Protein AF-A0A6M0RJT9-F1 (afdb_monomer_lite)

pLDDT: mean 73.77, std 18.92, range [45.59, 96.38]

Secondary structure (DSSP, 8-state):
---PPPGGGHHHHHHHHHHTT-S-HHHHHHHHHHHHHHHHHTTTS--------------SSSSTTS---

Sequence (69 aa):
MRITIDKGFQPLIREVMAQIHTDDPRLALNHIISTWAASQHASHQPAASLPQAQAAEPNDEFSQLTDWS

Structure (mmCIF, N/CA/C/O backbone):
data_AF-A0A6M0RJT9-F1
#
_entry.id   AF-A0A6M0RJT9-F1
#
loop_
_atom_site.group_PDB
_atom_site.id
_atom_site.type_symbol
_atom_site.label_atom_id
_atom_site.label_alt_id
_atom_site.label_comp_id
_atom_site.label_asym_id
_atom_site.label_entity_id
_atom_site.label_seq_id
_atom_site.pdbx_PDB_ins_code
_atom_site.Cartn_x
_atom_site.Cartn_y
_atom_site.Cartn_z
_atom_site.occupancy
_atom_site.B_iso_or_equiv
_atom_site.auth_seq_id
_atom_site.auth_comp_id
_atom_site.auth_asym_id
_atom_site.auth_atom_id
_atom_site.pdbx_PDB_model_num
ATOM 1 N N . MET A 1 1 ? -4.033 -15.654 -11.712 1.00 61.00 1 MET A N 1
ATOM 2 C CA . MET A 1 1 ? -3.361 -15.888 -10.414 1.00 61.00 1 MET A CA 1
ATOM 3 C C . MET A 1 1 ? -4.157 -15.175 -9.326 1.00 61.00 1 MET A C 1
ATOM 5 O O . MET A 1 1 ? -4.478 -14.008 -9.518 1.00 61.00 1 MET A O 1
ATOM 9 N N . ARG A 1 2 ? -4.567 -15.867 -8.254 1.00 73.12 2 ARG A N 1
ATOM 10 C CA . ARG A 1 2 ? -5.374 -15.299 -7.156 1.00 73.12 2 ARG A CA 1
ATOM 11 C C . ARG A 1 2 ? -4.541 -15.362 -5.880 1.00 73.12 2 ARG A C 1
ATOM 13 O O . ARG A 1 2 ? -4.098 -16.444 -5.516 1.00 73.12 2 ARG A O 1
ATOM 20 N N . ILE A 1 3 ? -4.311 -14.215 -5.248 1.00 72.94 3 ILE A N 1
ATOM 21 C CA . ILE A 1 3 ? -3.574 -14.114 -3.986 1.00 72.94 3 ILE A CA 1
ATOM 22 C C . ILE A 1 3 ? -4.604 -13.884 -2.885 1.00 72.94 3 ILE A C 1
ATOM 24 O O . ILE A 1 3 ? -5.446 -12.991 -3.000 1.00 72.94 3 ILE A O 1
ATOM 28 N N . THR A 1 4 ? -4.557 -14.712 -1.847 1.00 82.75 4 THR A N 1
ATOM 29 C CA . THR A 1 4 ? -5.390 -14.556 -0.654 1.00 82.75 4 THR A CA 1
ATOM 30 C C . THR A 1 4 ? -4.515 -13.972 0.439 1.00 82.75 4 THR A C 1
ATOM 32 O O . THR A 1 4 ? -3.477 -14.539 0.765 1.00 82.75 4 THR A O 1
ATOM 35 N N . ILE A 1 5 ? -4.922 -12.827 0.973 1.00 79.69 5 ILE A N 1
ATOM 36 C CA . ILE A 1 5 ? -4.200 -12.132 2.035 1.00 79.69 5 ILE A CA 1
ATOM 37 C C . ILE A 1 5 ? -4.845 -12.524 3.355 1.00 79.69 5 ILE A C 1
ATOM 39 O O . ILE A 1 5 ? -6.069 -12.428 3.492 1.00 79.69 5 ILE A O 1
ATOM 43 N N . ASP A 1 6 ? -4.033 -12.959 4.313 1.00 87.38 6 ASP A N 1
ATOM 44 C CA . ASP A 1 6 ? -4.532 -13.257 5.647 1.00 87.38 6 ASP A CA 1
ATOM 45 C C . ASP A 1 6 ? -5.109 -11.991 6.307 1.00 87.38 6 ASP A C 1
ATOM 47 O O . ASP A 1 6 ? -4.621 -10.873 6.102 1.00 87.38 6 ASP A O 1
ATOM 51 N N . LYS A 1 7 ? -6.190 -12.155 7.079 1.00 80.00 7 LYS A N 1
ATOM 52 C CA . LYS A 1 7 ? -6.946 -11.035 7.658 1.00 80.00 7 LYS A CA 1
ATOM 53 C C . LYS A 1 7 ? -6.071 -10.134 8.533 1.00 80.00 7 LYS A C 1
ATOM 55 O O . LYS A 1 7 ? -6.340 -8.935 8.591 1.00 80.00 7 LYS A O 1
ATOM 60 N N . GLY A 1 8 ? -5.020 -10.679 9.151 1.00 88.50 8 GLY A N 1
ATOM 61 C CA . GLY A 1 8 ? -4.090 -9.912 9.981 1.00 88.50 8 GLY A CA 1
ATOM 62 C C . GLY A 1 8 ? -3.310 -8.827 9.228 1.00 88.50 8 GLY A C 1
ATOM 63 O O . GLY A 1 8 ? -2.930 -7.830 9.832 1.00 88.50 8 GLY A O 1
ATOM 64 N N . PHE A 1 9 ? -3.120 -8.963 7.911 1.00 86.88 9 PHE A N 1
ATOM 65 C CA . PHE A 1 9 ? -2.303 -8.031 7.119 1.00 86.88 9 PHE A CA 1
ATOM 66 C C . PHE A 1 9 ? -3.110 -6.940 6.406 1.00 86.88 9 PHE A C 1
ATOM 68 O O . PHE A 1 9 ? -2.527 -6.021 5.833 1.00 86.88 9 PHE A O 1
ATOM 75 N N . GLN A 1 10 ? -4.446 -6.996 6.440 1.00 88.81 10 GLN A N 1
ATOM 76 C CA . GLN A 1 10 ? -5.271 -5.967 5.798 1.00 88.81 10 GLN A CA 1
ATOM 77 C C . GLN A 1 10 ? -5.072 -4.550 6.361 1.00 88.81 10 GLN A C 1
ATOM 79 O O . GLN A 1 10 ? -5.042 -3.622 5.551 1.00 88.81 10 GLN A O 1
ATOM 84 N N . PRO A 1 11 ? -4.918 -4.341 7.685 1.00 92.81 11 PRO A N 1
ATOM 85 C CA . PRO A 1 11 ? -4.628 -3.014 8.227 1.00 92.81 11 PRO A CA 1
ATOM 86 C C . PRO A 1 11 ? -3.315 -2.438 7.684 1.00 92.81 11 PRO A C 1
ATOM 88 O O . PRO A 1 11 ? -3.291 -1.298 7.239 1.00 92.81 11 PRO A O 1
ATOM 91 N N . LEU A 1 12 ? -2.263 -3.259 7.606 1.00 90.81 12 LEU A N 1
ATOM 92 C CA . LEU A 1 12 ? -0.951 -2.843 7.098 1.00 90.81 12 LEU A CA 1
ATOM 93 C C . LEU A 1 12 ? -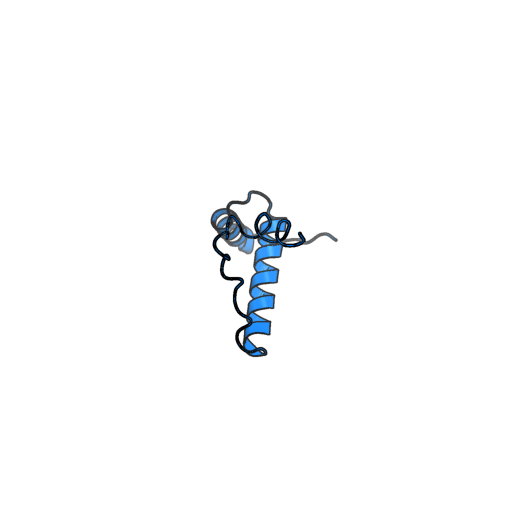1.002 -2.459 5.615 1.00 90.81 12 LEU A C 1
ATOM 95 O O . LEU A 1 12 ? -0.415 -1.465 5.203 1.00 90.81 12 LEU A O 1
ATOM 99 N N . ILE A 1 13 ? -1.751 -3.209 4.803 1.00 91.19 13 ILE A N 1
ATOM 100 C CA . ILE A 1 13 ? -1.933 -2.857 3.388 1.00 91.19 13 ILE A CA 1
ATOM 101 C C . ILE A 1 13 ? -2.684 -1.530 3.258 1.00 91.19 13 ILE A C 1
ATOM 103 O O . ILE A 1 13 ? -2.316 -0.717 2.417 1.00 91.19 13 ILE A O 1
ATOM 107 N N . ARG A 1 14 ? -3.693 -1.278 4.103 1.00 92.75 14 ARG A N 1
ATOM 108 C CA . ARG A 1 14 ? -4.416 0.005 4.117 1.00 92.75 14 ARG A CA 1
ATOM 109 C C . ARG A 1 14 ? -3.512 1.175 4.504 1.00 92.75 14 ARG A C 1
ATOM 111 O O . ARG A 1 14 ? -3.653 2.248 3.928 1.00 92.75 14 ARG A O 1
ATOM 118 N N . GLU A 1 15 ? -2.584 0.976 5.434 1.00 94.81 15 GLU A N 1
ATOM 119 C CA . GLU A 1 15 ? -1.588 1.997 5.776 1.00 94.81 15 GLU A CA 1
ATOM 120 C C . GLU A 1 15 ? -0.685 2.319 4.583 1.00 94.81 15 GLU A C 1
ATOM 122 O O . GLU A 1 15 ? -0.500 3.489 4.258 1.00 94.81 15 GLU A O 1
ATOM 127 N N . VAL A 1 16 ? -0.186 1.301 3.873 1.00 94.12 16 VAL A N 1
ATOM 128 C CA . VAL A 1 16 ? 0.622 1.515 2.660 1.00 94.12 16 VAL A CA 1
ATOM 129 C C . VAL A 1 16 ? -0.193 2.208 1.570 1.00 94.12 16 VAL A C 1
ATOM 131 O O . VAL A 1 16 ? 0.298 3.145 0.948 1.00 94.12 16 VAL A O 1
ATOM 134 N N . MET A 1 17 ? -1.446 1.796 1.365 1.00 95.56 17 MET A N 1
ATOM 135 C CA . MET A 1 17 ? -2.373 2.444 0.432 1.00 95.56 17 MET A CA 1
ATOM 136 C C . MET A 1 17 ? -2.535 3.940 0.735 1.00 95.56 17 MET A C 1
ATOM 138 O O . MET A 1 17 ? -2.466 4.759 -0.179 1.00 95.56 17 MET A O 1
ATOM 142 N N . ALA A 1 18 ? -2.669 4.304 2.015 1.00 96.38 18 ALA A N 1
ATOM 143 C CA . ALA A 1 18 ? -2.733 5.698 2.442 1.00 96.38 18 ALA A CA 1
ATOM 144 C C . ALA A 1 18 ? -1.410 6.450 2.206 1.00 96.38 18 ALA A C 1
ATOM 146 O O . ALA A 1 18 ? -1.441 7.597 1.766 1.00 96.38 18 ALA A O 1
ATOM 147 N N . GLN A 1 19 ? -0.261 5.808 2.451 1.00 95.69 19 GLN A N 1
ATOM 148 C CA . GLN A 1 19 ? 1.066 6.408 2.246 1.00 95.69 19 GLN A CA 1
ATOM 149 C C . GLN A 1 19 ? 1.365 6.710 0.775 1.00 95.69 19 GLN A C 1
ATOM 151 O O . GLN A 1 19 ? 1.956 7.742 0.474 1.00 95.69 19 GLN A O 1
ATOM 156 N N . ILE A 1 20 ? 0.956 5.827 -0.140 1.00 95.00 20 ILE A N 1
ATOM 157 C CA . ILE A 1 20 ? 1.170 6.011 -1.585 1.00 95.00 20 ILE A CA 1
ATOM 158 C C . ILE A 1 20 ? -0.039 6.638 -2.292 1.00 95.00 20 ILE A C 1
ATOM 160 O O . ILE A 1 20 ? -0.070 6.684 -3.520 1.00 95.00 20 ILE A O 1
ATOM 164 N N . HIS A 1 21 ? -1.031 7.107 -1.526 1.00 95.56 21 HIS A N 1
ATOM 165 C CA . HIS A 1 21 ? -2.255 7.748 -2.013 1.00 95.56 21 HIS A CA 1
ATOM 166 C C . HIS A 1 21 ? -2.983 6.944 -3.105 1.00 95.56 21 HIS A C 1
ATOM 168 O O . HIS A 1 21 ? -3.329 7.473 -4.161 1.00 95.56 21 HIS A O 1
ATOM 174 N N . THR A 1 22 ? -3.216 5.653 -2.856 1.00 94.06 22 THR A N 1
ATOM 175 C CA . THR A 1 22 ? -3.954 4.781 -3.778 1.00 94.06 22 THR A CA 1
ATOM 176 C C . THR A 1 22 ? -5.100 4.046 -3.100 1.00 94.06 22 THR A C 1
ATOM 178 O O . THR A 1 22 ? -4.986 3.609 -1.958 1.00 94.06 22 THR A O 1
ATOM 181 N N . ASP A 1 23 ? -6.175 3.825 -3.853 1.00 93.00 23 ASP A N 1
ATOM 182 C CA . ASP A 1 23 ? -7.290 2.957 -3.469 1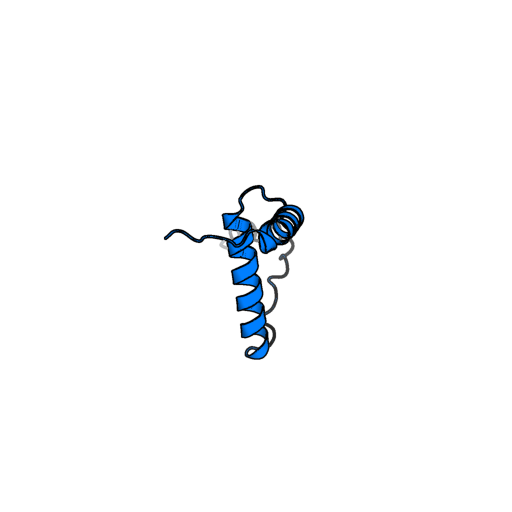.00 93.00 23 ASP A CA 1
ATOM 183 C C . ASP A 1 23 ? -7.179 1.544 -4.075 1.00 93.00 23 ASP A C 1
ATOM 185 O O . ASP A 1 23 ? -8.009 0.680 -3.785 1.00 93.00 23 ASP A O 1
ATOM 189 N N . ASP A 1 24 ? -6.146 1.271 -4.889 1.00 92.25 24 ASP A N 1
ATOM 190 C CA . ASP A 1 24 ? -5.918 -0.053 -5.476 1.00 92.25 24 ASP A CA 1
ATOM 191 C C . ASP A 1 24 ? -5.030 -0.934 -4.568 1.00 92.25 24 ASP A C 1
ATOM 193 O O . ASP A 1 24 ? -3.815 -0.716 -4.467 1.00 92.25 24 ASP A O 1
ATOM 197 N N . PRO A 1 25 ? -5.582 -1.996 -3.947 1.00 88.62 25 PRO A N 1
ATOM 198 C CA . PRO A 1 25 ? -4.804 -2.899 -3.104 1.00 88.62 25 PRO A CA 1
ATOM 199 C C . PRO A 1 25 ? -3.739 -3.681 -3.886 1.00 88.62 25 PRO A C 1
ATOM 201 O O . PRO A 1 25 ? -2.747 -4.117 -3.300 1.00 88.62 25 PRO A O 1
ATOM 204 N N . ARG A 1 26 ? -3.906 -3.876 -5.203 1.00 90.44 26 ARG A N 1
ATOM 205 C CA . ARG A 1 26 ? -2.888 -4.536 -6.034 1.00 90.44 26 ARG A CA 1
ATOM 206 C C . ARG A 1 26 ? -1.680 -3.640 -6.236 1.00 90.44 26 ARG A C 1
ATOM 208 O O . ARG A 1 26 ? -0.556 -4.135 -6.188 1.00 90.44 26 ARG A O 1
ATOM 215 N N . LEU A 1 27 ? -1.908 -2.343 -6.434 1.00 92.62 27 LEU A N 1
ATOM 216 C CA . LEU A 1 27 ? -0.830 -1.371 -6.561 1.00 92.62 27 LEU A CA 1
ATOM 217 C C . LEU A 1 27 ? -0.025 -1.283 -5.261 1.00 92.62 27 LEU A C 1
ATOM 219 O O . LEU A 1 27 ? 1.201 -1.343 -5.305 1.00 92.62 27 LEU A O 1
ATOM 223 N N . ALA A 1 28 ? -0.703 -1.249 -4.110 1.00 93.00 28 ALA A N 1
ATOM 224 C CA . ALA A 1 28 ? -0.039 -1.281 -2.808 1.00 93.00 28 ALA A CA 1
ATOM 225 C C . ALA A 1 28 ? 0.781 -2.561 -2.592 1.00 93.00 28 ALA A C 1
ATOM 227 O O . ALA A 1 28 ? 1.927 -2.488 -2.155 1.00 93.00 28 ALA A O 1
ATOM 228 N N . LEU A 1 29 ? 0.249 -3.732 -2.960 1.00 91.69 29 LEU A N 1
ATOM 229 C CA . LEU A 1 29 ? 1.009 -4.986 -2.898 1.00 91.69 29 LEU A CA 1
ATOM 230 C C . LEU A 1 29 ? 2.243 -4.975 -3.803 1.00 91.69 29 LEU A C 1
ATOM 232 O O . LEU A 1 29 ? 3.319 -5.376 -3.362 1.00 91.69 29 LEU A O 1
ATOM 236 N N . ASN A 1 30 ? 2.106 -4.503 -5.044 1.00 92.75 30 ASN A N 1
ATOM 237 C CA . ASN A 1 30 ? 3.244 -4.360 -5.949 1.00 92.75 30 ASN A CA 1
ATOM 238 C C . ASN A 1 30 ? 4.296 -3.421 -5.357 1.00 92.75 30 ASN A C 1
ATOM 240 O O . ASN A 1 30 ? 5.475 -3.756 -5.372 1.00 92.75 30 ASN A O 1
ATOM 244 N N . HIS A 1 31 ? 3.875 -2.299 -4.770 1.00 93.69 31 HIS A N 1
ATOM 245 C CA . HIS A 1 31 ? 4.782 -1.367 -4.113 1.00 93.69 31 HIS A CA 1
ATOM 246 C C . HIS A 1 31 ? 5.555 -2.028 -2.959 1.00 93.69 31 HIS A C 1
ATOM 248 O O . HIS A 1 31 ? 6.775 -1.905 -2.897 1.00 93.69 31 HIS A O 1
ATOM 254 N N . ILE A 1 32 ? 4.882 -2.798 -2.095 1.00 91.81 32 ILE A N 1
ATOM 255 C CA . ILE A 1 32 ? 5.524 -3.537 -0.991 1.00 91.81 32 ILE A CA 1
ATOM 256 C C . ILE A 1 32 ? 6.579 -4.516 -1.526 1.00 91.81 32 ILE A C 1
ATOM 258 O O . ILE A 1 32 ? 7.714 -4.531 -1.046 1.00 91.81 32 ILE A O 1
ATOM 262 N N . ILE A 1 33 ? 6.218 -5.321 -2.530 1.00 91.38 33 ILE A N 1
ATOM 263 C CA . ILE A 1 33 ? 7.107 -6.340 -3.106 1.00 91.38 33 ILE A CA 1
ATOM 264 C C . ILE A 1 33 ? 8.314 -5.681 -3.784 1.00 91.38 33 ILE A C 1
ATOM 266 O O . ILE A 1 33 ? 9.446 -6.110 -3.562 1.00 91.38 33 ILE A O 1
ATOM 270 N N . SER A 1 34 ? 8.091 -4.631 -4.578 1.00 90.56 34 SER A N 1
ATOM 271 C CA . SER A 1 34 ? 9.156 -3.898 -5.267 1.00 90.56 34 SER A CA 1
ATOM 272 C C . SER A 1 34 ? 10.115 -3.222 -4.288 1.00 90.56 34 SER A C 1
ATOM 274 O O . SER A 1 34 ? 11.326 -3.319 -4.475 1.00 90.56 34 SER A O 1
ATOM 276 N N . THR A 1 35 ? 9.604 -2.599 -3.223 1.00 90.38 35 THR A N 1
ATOM 277 C CA . THR A 1 35 ? 10.433 -1.966 -2.186 1.00 90.38 35 THR A CA 1
ATOM 278 C C . THR A 1 35 ? 11.276 -2.996 -1.436 1.00 90.38 35 THR A C 1
ATOM 280 O O . THR A 1 35 ? 12.471 -2.779 -1.224 1.00 90.38 35 THR A O 1
ATOM 283 N N . TRP A 1 36 ? 10.701 -4.153 -1.088 1.00 90.75 36 TRP A N 1
ATOM 284 C CA . TRP A 1 36 ? 11.465 -5.240 -0.475 1.00 90.75 36 TRP A CA 1
ATOM 285 C C . TRP A 1 36 ? 12.546 -5.778 -1.419 1.00 90.75 36 TRP A C 1
ATOM 287 O O . TRP A 1 36 ? 13.704 -5.885 -1.017 1.00 90.75 36 TRP A O 1
ATOM 297 N N . ALA A 1 37 ? 12.202 -6.054 -2.680 1.00 89.06 37 ALA A N 1
ATOM 298 C CA . ALA A 1 37 ? 13.157 -6.535 -3.675 1.00 89.06 37 ALA A CA 1
ATOM 299 C C . ALA A 1 37 ? 14.313 -5.538 -3.870 1.00 89.06 37 ALA A C 1
ATOM 301 O O . ALA A 1 37 ? 15.479 -5.925 -3.812 1.00 89.06 37 ALA A O 1
ATOM 302 N N . ALA A 1 38 ? 14.010 -4.242 -4.003 1.00 87.44 38 ALA A N 1
ATOM 303 C CA . ALA A 1 38 ? 15.018 -3.187 -4.091 1.00 87.44 38 ALA A CA 1
ATOM 304 C C . ALA A 1 38 ? 15.930 -3.153 -2.852 1.00 87.44 38 ALA A C 1
ATOM 306 O O . ALA A 1 38 ? 17.146 -3.014 -2.986 1.00 87.44 38 ALA A O 1
ATOM 307 N N . SER A 1 39 ? 15.373 -3.362 -1.655 1.00 86.38 39 SER A N 1
ATOM 308 C CA . SER A 1 39 ? 16.152 -3.458 -0.415 1.00 86.38 39 SER A CA 1
ATOM 309 C C . SER A 1 39 ? 17.095 -4.668 -0.384 1.00 86.38 39 SER A C 1
ATOM 311 O O . SER A 1 39 ? 18.182 -4.546 0.176 1.00 86.38 39 SER A O 1
ATOM 313 N N . GLN A 1 40 ? 16.732 -5.803 -0.991 1.00 80.69 40 GLN A N 1
ATOM 314 C CA . GLN A 1 40 ? 17.626 -6.967 -1.096 1.00 80.69 40 GLN A CA 1
ATOM 315 C C . GLN A 1 40 ? 18.786 -6.717 -2.075 1.00 80.69 40 GLN A C 1
ATOM 317 O O . GLN A 1 40 ? 19.914 -7.159 -1.848 1.00 80.69 40 GLN A O 1
ATOM 322 N N . HIS A 1 41 ? 18.531 -5.974 -3.155 1.00 65.94 41 HIS A N 1
ATOM 323 C CA . HIS A 1 41 ? 19.549 -5.622 -4.148 1.00 65.94 41 HIS A CA 1
ATOM 324 C C . HIS A 1 41 ? 20.468 -4.475 -3.697 1.00 65.94 41 HIS A C 1
ATOM 326 O O . HIS A 1 41 ? 21.624 -4.425 -4.118 1.00 65.94 41 HIS A O 1
ATOM 332 N N . ALA A 1 42 ? 20.013 -3.615 -2.778 1.00 58.34 42 ALA A N 1
ATOM 333 C CA . ALA A 1 42 ? 20.831 -2.560 -2.173 1.00 58.34 42 ALA A CA 1
ATOM 334 C C . ALA A 1 42 ? 22.027 -3.101 -1.362 1.00 58.34 42 ALA A C 1
ATOM 336 O O . ALA A 1 42 ? 22.986 -2.372 -1.124 1.00 58.34 42 ALA A O 1
ATOM 337 N N . SER A 1 43 ? 22.013 -4.380 -0.964 1.00 56.09 43 SER A N 1
ATOM 338 C CA . SER A 1 43 ? 23.157 -5.035 -0.310 1.00 56.09 43 SER A CA 1
ATOM 339 C C . SER A 1 43 ? 24.233 -5.536 -1.286 1.00 56.09 43 SER A C 1
ATOM 341 O O . SER A 1 43 ? 25.298 -5.942 -0.834 1.00 56.09 43 SER A O 1
ATOM 343 N N . HIS A 1 44 ? 23.978 -5.527 -2.603 1.00 55.19 44 HIS A N 1
ATOM 344 C CA . HIS A 1 44 ? 24.885 -6.102 -3.608 1.00 55.19 44 HIS A CA 1
ATOM 345 C C . HIS A 1 44 ? 25.255 -5.173 -4.773 1.00 55.19 44 HIS A C 1
ATOM 347 O O . HIS A 1 44 ? 25.996 -5.612 -5.652 1.00 55.19 44 HIS A O 1
ATOM 353 N N . GLN A 1 45 ? 24.8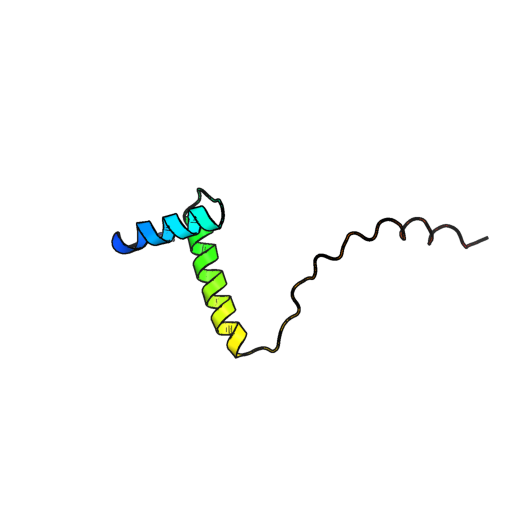33 -3.902 -4.793 1.00 49.47 45 GLN A N 1
ATOM 354 C CA . GLN A 1 45 ? 25.355 -2.937 -5.768 1.00 49.47 45 GLN A CA 1
ATOM 355 C C . GLN A 1 45 ? 25.618 -1.544 -5.175 1.00 49.47 45 GLN A C 1
ATOM 357 O O . GLN A 1 45 ? 24.829 -1.057 -4.364 1.00 49.47 45 GLN A O 1
ATOM 362 N N . PRO A 1 46 ? 26.735 -0.900 -5.573 1.00 47.81 46 PRO A N 1
ATOM 363 C CA . PRO A 1 46 ? 27.082 0.441 -5.133 1.00 47.81 46 PRO A CA 1
ATOM 364 C C . PRO A 1 46 ? 26.075 1.426 -5.726 1.00 47.81 46 PRO A C 1
ATOM 366 O O . PRO A 1 46 ? 25.762 1.327 -6.908 1.00 47.81 46 PRO A O 1
ATOM 369 N N . ALA A 1 47 ? 25.572 2.333 -4.885 1.00 50.41 47 ALA A N 1
ATOM 370 C CA . ALA A 1 47 ? 24.774 3.517 -5.208 1.00 50.41 47 ALA A CA 1
ATOM 371 C C . ALA A 1 47 ? 24.547 3.752 -6.715 1.00 50.41 47 ALA A C 1
ATOM 373 O O . ALA A 1 47 ? 25.295 4.483 -7.363 1.00 50.41 47 ALA A O 1
ATOM 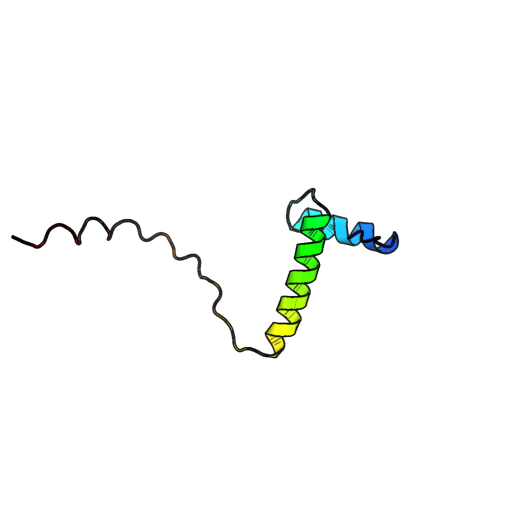374 N N . ALA A 1 48 ? 23.494 3.149 -7.272 1.00 51.44 48 ALA A N 1
ATOM 375 C CA . ALA A 1 48 ? 22.940 3.636 -8.521 1.00 51.44 48 ALA A CA 1
ATOM 376 C C . ALA A 1 48 ? 22.296 4.983 -8.194 1.00 51.44 48 ALA A C 1
ATOM 378 O O . ALA A 1 48 ? 21.334 5.052 -7.425 1.00 51.44 48 ALA A O 1
ATOM 379 N N . SER A 1 49 ? 22.911 6.045 -8.706 1.00 48.34 49 SER A N 1
ATOM 380 C CA . SER A 1 49 ? 22.438 7.419 -8.663 1.00 48.34 49 SER A CA 1
ATOM 381 C C . SER A 1 49 ? 20.922 7.451 -8.825 1.00 48.34 49 SER A C 1
ATOM 383 O O . SER A 1 49 ? 20.392 6.972 -9.829 1.00 48.34 49 SER A O 1
ATOM 385 N N . LEU A 1 50 ? 20.218 8.017 -7.840 1.00 50.78 50 LEU A N 1
ATOM 386 C CA . LEU A 1 50 ? 18.859 8.487 -8.076 1.00 50.78 50 LEU A CA 1
ATOM 387 C C . LEU A 1 50 ? 18.878 9.309 -9.374 1.00 50.78 50 LEU A C 1
ATOM 389 O O . LEU A 1 50 ? 19.825 10.083 -9.561 1.00 50.78 50 LEU A O 1
ATOM 393 N N . PRO A 1 51 ? 17.865 9.211 -10.251 1.00 47.34 51 PRO A N 1
ATOM 394 C CA . PRO A 1 51 ? 17.641 10.277 -11.200 1.00 47.34 51 PRO A CA 1
ATOM 395 C C . PRO A 1 51 ? 17.358 11.508 -10.341 1.00 47.34 51 PRO A C 1
ATOM 397 O O . PRO A 1 51 ? 16.271 11.657 -9.780 1.00 47.34 51 PRO A O 1
ATOM 400 N N . GLN A 1 52 ? 18.366 12.367 -10.166 1.00 45.62 52 GLN A N 1
ATOM 401 C CA . GLN A 1 52 ? 18.105 13.764 -9.882 1.00 45.62 52 GLN A CA 1
ATOM 402 C C . GLN A 1 52 ? 17.044 14.155 -10.897 1.00 45.62 52 GLN A C 1
ATOM 404 O O . GLN A 1 52 ? 17.229 13.928 -12.093 1.00 45.62 52 GLN A O 1
ATOM 409 N N . ALA A 1 53 ? 15.918 14.673 -10.415 1.00 48.31 53 ALA A N 1
ATOM 410 C CA . ALA A 1 53 ? 15.082 15.517 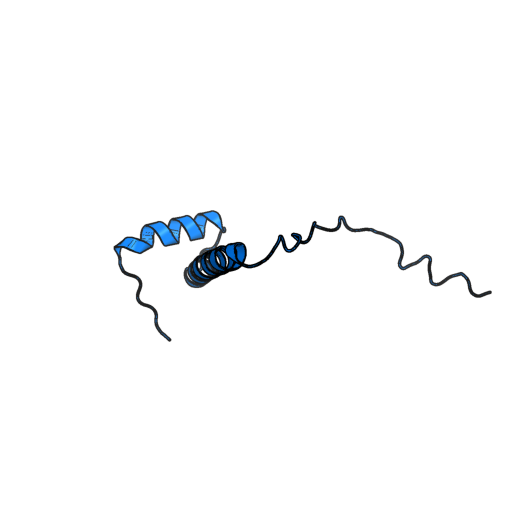-11.235 1.00 48.31 53 ALA A CA 1
ATOM 411 C C . ALA A 1 53 ? 16.038 16.530 -11.876 1.00 48.31 53 ALA A C 1
ATOM 413 O O . ALA A 1 53 ? 16.509 17.449 -11.204 1.00 48.31 53 ALA A O 1
ATOM 414 N N . GLN A 1 54 ? 16.422 16.275 -13.130 1.00 48.47 54 GLN A N 1
ATOM 415 C CA . GLN A 1 54 ? 17.059 17.263 -13.967 1.00 48.47 54 GLN A CA 1
ATOM 416 C C . GLN A 1 54 ? 16.004 18.348 -14.024 1.00 48.47 54 GLN A C 1
ATOM 418 O O . GLN A 1 54 ? 14.934 18.173 -14.612 1.00 48.47 54 GLN A O 1
ATOM 423 N N . ALA A 1 55 ? 16.260 19.407 -13.256 1.00 46.47 55 ALA A N 1
ATOM 424 C CA . ALA A 1 55 ? 15.614 20.679 -13.441 1.00 46.47 55 ALA A CA 1
ATOM 425 C C . A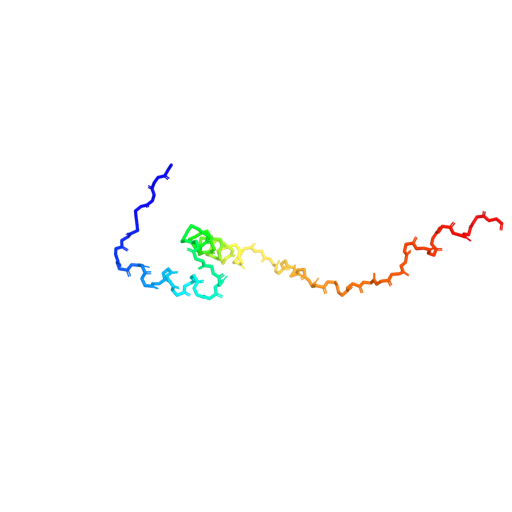LA A 1 55 ? 15.558 20.881 -14.950 1.00 46.47 55 ALA A C 1
ATOM 427 O O . ALA A 1 55 ? 16.591 20.779 -15.610 1.00 46.47 55 ALA A O 1
ATOM 428 N N . ALA A 1 56 ? 14.340 21.020 -15.468 1.00 45.59 56 ALA A N 1
ATOM 429 C CA . ALA A 1 56 ? 14.100 21.339 -16.856 1.00 45.59 56 ALA A CA 1
ATOM 430 C C . ALA A 1 56 ? 15.121 22.403 -17.265 1.00 45.59 56 ALA A C 1
ATOM 432 O O . ALA A 1 56 ? 15.112 23.493 -16.699 1.00 45.59 56 ALA A O 1
ATOM 433 N N . GLU A 1 57 ? 16.031 22.057 -18.169 1.00 47.16 57 GLU A N 1
ATOM 434 C CA . GLU A 1 57 ? 16.757 23.039 -18.953 1.00 47.16 57 GLU A CA 1
ATOM 435 C C . GLU A 1 57 ? 15.749 23.490 -20.009 1.00 47.16 57 GLU A C 1
ATOM 437 O O . GLU A 1 57 ? 15.460 22.725 -20.934 1.00 47.16 57 GLU A O 1
ATOM 442 N N . PRO A 1 58 ? 15.103 24.664 -19.886 1.00 51.28 58 PRO A N 1
ATOM 443 C CA . PRO A 1 58 ? 14.491 25.220 -21.062 1.00 51.28 58 PRO A CA 1
ATOM 444 C C . PRO A 1 58 ? 15.645 25.754 -21.914 1.00 51.28 58 PRO A C 1
ATOM 446 O O . PRO A 1 58 ? 16.503 26.476 -21.411 1.00 51.28 58 PRO A O 1
ATOM 449 N N . ASN A 1 59 ? 15.582 25.492 -23.217 1.00 52.03 59 ASN A N 1
ATOM 450 C CA . ASN A 1 59 ? 16.145 26.377 -24.237 1.00 52.03 59 ASN A CA 1
ATOM 451 C C . ASN A 1 59 ? 17.582 26.120 -24.743 1.00 52.03 59 ASN A C 1
ATOM 453 O O . ASN A 1 59 ? 18.358 27.064 -24.841 1.00 52.03 59 ASN A O 1
ATOM 457 N N . ASP A 1 60 ? 17.887 24.905 -25.216 1.00 51.91 60 ASP A N 1
ATOM 458 C CA . ASP A 1 60 ? 19.061 24.678 -26.091 1.00 51.91 60 ASP A CA 1
ATOM 459 C C . ASP A 1 60 ? 18.764 23.943 -27.418 1.00 51.91 60 ASP A C 1
ATOM 461 O O . ASP A 1 60 ? 19.665 23.698 -28.218 1.00 51.91 60 ASP A O 1
ATOM 465 N N . GLU A 1 61 ? 17.493 23.646 -27.722 1.00 53.94 61 GLU A N 1
ATOM 466 C CA . GLU A 1 61 ? 17.103 23.040 -29.012 1.00 53.94 61 GLU A CA 1
ATOM 467 C C . GLU A 1 61 ? 16.915 24.066 -30.148 1.00 53.94 61 GLU A C 1
ATOM 469 O O . GLU A 1 61 ? 16.977 23.703 -31.319 1.00 53.94 61 GLU A O 1
ATOM 474 N N . PHE A 1 62 ? 16.742 25.358 -29.840 1.00 52.09 62 PHE A N 1
ATOM 475 C CA . PHE A 1 62 ? 16.570 26.403 -30.865 1.00 52.09 62 PHE A CA 1
ATOM 476 C C . PHE A 1 62 ? 17.892 27.067 -31.298 1.00 52.09 62 PHE A C 1
ATOM 478 O O . PHE A 1 62 ? 17.971 27.624 -32.391 1.00 52.09 62 PHE A O 1
ATOM 485 N N . SER A 1 63 ? 18.952 26.979 -30.485 1.00 55.84 63 SER A N 1
ATOM 486 C CA . SER A 1 63 ? 20.250 27.619 -30.770 1.00 55.84 63 SER A CA 1
ATOM 487 C C . SER A 1 63 ? 21.144 26.813 -31.719 1.00 55.84 63 SER A C 1
ATOM 489 O O . SER A 1 63 ? 22.045 27.379 -32.328 1.00 55.84 63 SER A O 1
ATOM 491 N N . GLN A 1 64 ? 20.893 25.513 -31.900 1.00 56.47 64 GLN A N 1
ATOM 492 C CA . GLN A 1 64 ? 21.747 24.639 -32.724 1.00 56.47 64 GLN A CA 1
ATOM 493 C C . GLN A 1 64 ? 21.336 24.579 -34.205 1.00 56.47 64 GLN A C 1
ATOM 495 O O . GLN A 1 64 ? 22.042 23.990 -35.020 1.00 56.47 64 GLN A O 1
ATOM 500 N N . LEU A 1 65 ? 20.213 25.203 -34.577 1.00 58.34 65 LEU A N 1
ATOM 501 C CA . LEU A 1 65 ? 19.681 25.195 -35.946 1.00 58.34 65 LEU A CA 1
ATOM 502 C C . LEU A 1 65 ? 20.103 26.405 -36.798 1.00 58.34 65 LEU A C 1
ATOM 504 O O . LEU A 1 65 ? 19.703 26.479 -37.958 1.00 58.34 65 LEU A O 1
ATOM 508 N N . THR A 1 66 ? 20.908 27.334 -36.267 1.00 59.06 66 THR A N 1
ATOM 509 C CA . THR A 1 66 ? 21.112 28.649 -36.910 1.00 59.06 66 THR A CA 1
ATOM 510 C C . THR A 1 66 ? 22.568 29.067 -37.137 1.00 59.06 66 THR A C 1
ATOM 512 O O . THR A 1 66 ? 22.825 30.258 -37.248 1.00 59.06 66 THR A O 1
ATOM 515 N N . ASP A 1 67 ? 23.516 28.131 -37.252 1.00 62.19 67 ASP A N 1
ATOM 516 C CA . ASP A 1 67 ? 24.914 28.473 -37.596 1.00 62.19 67 ASP A CA 1
ATOM 517 C C . ASP A 1 67 ? 25.463 27.637 -38.764 1.00 62.19 67 ASP A C 1
ATOM 519 O O . ASP A 1 67 ? 26.494 26.979 -38.685 1.00 62.19 67 ASP A O 1
ATOM 523 N N . TRP A 1 68 ? 24.720 27.638 -39.872 1.00 63.66 68 TRP A N 1
ATOM 524 C CA . TRP A 1 68 ? 25.229 27.239 -41.186 1.00 63.66 68 TRP A CA 1
ATOM 525 C C . TRP A 1 68 ? 24.816 28.299 -42.208 1.00 63.66 68 TRP A C 1
ATOM 527 O O . TRP A 1 68 ? 23.893 28.063 -42.987 1.00 63.66 68 TRP A O 1
ATOM 537 N N . SER A 1 69 ? 25.456 29.474 -42.194 1.00 54.00 69 SER A N 1
ATOM 538 C CA . SER A 1 69 ? 25.529 30.316 -43.395 1.00 54.00 69 SER A CA 1
ATOM 539 C C . SER A 1 69 ? 26.626 31.368 -43.348 1.00 54.00 69 SER A C 1
ATOM 541 O O . SER A 1 69 ? 26.712 32.094 -42.338 1.00 54.00 69 SER A O 1
#

Radius of gyration: 21.49 Å; chains: 1; bounding box: 34×46×53 Å

Organism: NCBI:txid2292702

Foldseek 3Di:
DDDDDPPVCVVVLVVQCVVVVHPDSVVSVVVVVVVVVVVVCPVPDDDPDDPDPPPDPPDDPVVVPPPDD